Protein AF-A0A6P0PCY9-F1 (afdb_monomer)

Radiu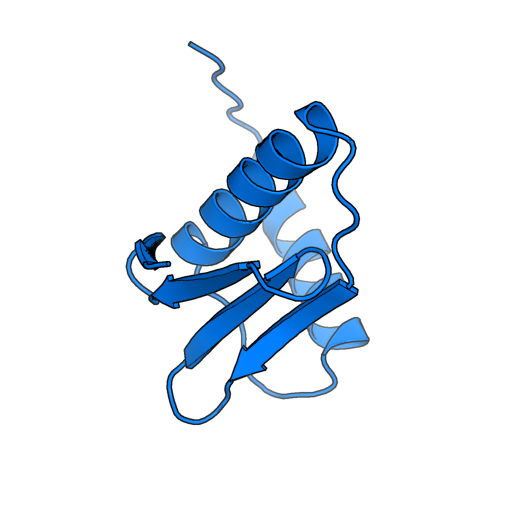s of gyration: 13.23 Å; Cα contacts (8 Å, |Δi|>4): 100; chains: 1; bounding box: 37×30×30 Å

Sequence (82 aa):
MFATRCGDHFLCLITNVICLVFGGKIIPTQAQLLQCYILSCWVTKFYLPINLIRLDEHSKNIFMLIEEDIEIQIQPNGEWSK

Mean pr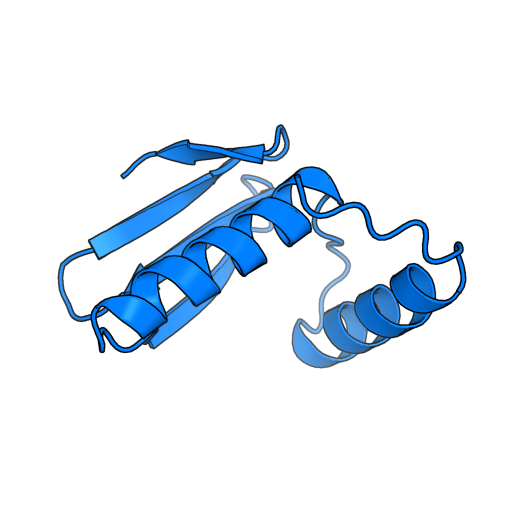edicted aligned error: 10.04 Å

Secondary structure (DSSP, 8-state):
-------THHHHHHHHHHHHHH-SS-PPPHHHHHHHHHHHHHHHHTT--EEEEEE-TTT-PEEEEETTTEEEEE-TTS-EE-

Solvent-accessible surface area (backbone atoms only — not comparable to full-atom values): 4954 Å² total; per-residue (Å²): 140,86,83,76,92,74,66,84,64,58,59,54,54,52,51,49,52,49,47,68,73,62,76,47,101,73,80,80,42,71,46,29,54,52,43,53,51,53,49,50,60,51,40,50,73,70,72,48,54,77,73,46,78,46,74,41,85,86,78,54,27,37,40,36,34,32,66,92,83,45,54,36,40,31,36,64,83,36,51,72,48,112

Foldseek 3Di:
DDDDPDDDPVVVVVQVVCCVVQVDPAGQAPLQVVLVVVVVVVCVVVVWDFDDWDQDPPQRWIWTDIHPPDIWIAHSNNDIDD

Nearest PDB structures (foldseek):
  4o5s-assembly1_A  TM=6.544E-01  e=7.664E-01  Loligo vulgaris
  4o5t-assembly2_B  TM=6.502E-01  e=8.168E-01  Loligo vulgaris
  3u0s-assembly2_B  TM=6.547E-01  e=8.705E-01  Loligo vulgaris
  3hli-assembly1_A  TM=6.569E-01  e=1.359E+00  Loligo vulgaris
  7zp5-assembly1_A  TM=6.530E-01  e=2.411E+00  synthetic construct

Structure (mmCIF, N/CA/C/O backbone):
data_AF-A0A6P0PCY9-F1
#
_entry.id   AF-A0A6P0PCY9-F1
#
loop_
_atom_site.group_PDB
_atom_site.id
_atom_site.type_symbol
_atom_site.label_atom_id
_atom_site.label_alt_id
_atom_site.label_comp_id
_atom_site.label_asym_id
_atom_site.label_entity_id
_atom_site.label_seq_id
_atom_site.pdbx_PDB_ins_code
_atom_site.Cartn_x
_atom_site.Cartn_y
_atom_site.Cartn_z
_atom_site.occupancy
_atom_site.B_iso_or_equiv
_atom_site.auth_seq_id
_atom_site.auth_comp_id
_atom_site.auth_asym_id
_atom_site.auth_atom_id
_atom_site.pdbx_PDB_model_num
ATOM 1 N N . MET A 1 1 ? 13.434 15.948 6.943 1.00 32.47 1 MET A N 1
ATOM 2 C CA . MET A 1 1 ? 14.606 15.462 6.189 1.00 32.47 1 MET A CA 1
ATOM 3 C C . MET A 1 1 ? 14.952 14.084 6.744 1.00 32.47 1 MET A C 1
ATOM 5 O O . MET A 1 1 ? 15.621 14.009 7.760 1.00 32.47 1 MET A O 1
ATOM 9 N N . PHE A 1 2 ? 14.405 13.008 6.170 1.00 28.75 2 PHE A N 1
ATOM 10 C CA . PHE A 1 2 ? 14.790 11.640 6.534 1.00 28.75 2 PHE A CA 1
ATOM 11 C C . PHE A 1 2 ? 15.447 11.009 5.318 1.00 28.75 2 PHE A C 1
ATOM 13 O O . PHE A 1 2 ? 14.789 10.590 4.372 1.00 28.75 2 PHE A O 1
ATOM 20 N N . ALA A 1 3 ? 16.773 11.056 5.338 1.00 38.03 3 ALA A N 1
ATOM 21 C CA . ALA A 1 3 ? 17.623 10.316 4.436 1.00 38.03 3 ALA A CA 1
ATOM 22 C C . ALA A 1 3 ? 17.734 8.880 4.953 1.00 38.03 3 ALA A C 1
ATOM 24 O O . ALA A 1 3 ? 18.149 8.667 6.090 1.00 38.03 3 ALA A O 1
ATOM 25 N N . THR A 1 4 ? 17.452 7.900 4.103 1.00 39.16 4 THR A N 1
ATOM 26 C CA . THR A 1 4 ? 18.017 6.557 4.243 1.00 39.16 4 THR A CA 1
ATOM 27 C C . THR A 1 4 ? 18.682 6.197 2.925 1.00 39.16 4 THR A C 1
ATOM 29 O O . THR A 1 4 ? 18.061 5.660 2.014 1.00 39.16 4 THR A O 1
ATOM 32 N N . ARG A 1 5 ? 19.981 6.513 2.837 1.00 45.59 5 ARG A N 1
ATOM 33 C CA . ARG A 1 5 ? 20.925 5.702 2.064 1.00 45.59 5 ARG A CA 1
ATOM 34 C C . ARG A 1 5 ? 20.873 4.299 2.669 1.00 45.59 5 ARG A C 1
ATOM 36 O O . ARG A 1 5 ? 21.360 4.112 3.780 1.00 45.59 5 ARG A O 1
ATOM 43 N N . CYS A 1 6 ? 20.278 3.332 1.985 1.00 35.62 6 CYS A N 1
ATOM 44 C CA . CYS A 1 6 ? 20.450 1.928 2.334 1.00 35.62 6 CYS A CA 1
ATOM 45 C C . CYS A 1 6 ? 20.466 1.113 1.043 1.00 35.62 6 CYS A C 1
ATOM 47 O O . CYS A 1 6 ? 19.553 1.221 0.230 1.00 35.62 6 CYS A O 1
ATOM 49 N N . GLY A 1 7 ? 21.586 0.422 0.843 1.00 38.56 7 GLY A N 1
ATOM 50 C CA . GLY A 1 7 ? 22.046 -0.113 -0.427 1.00 38.56 7 GLY A CA 1
ATOM 51 C C . GLY A 1 7 ? 21.171 -1.199 -1.037 1.00 38.56 7 GLY A C 1
ATOM 52 O O . GLY A 1 7 ? 20.292 -1.792 -0.407 1.00 38.56 7 GLY A O 1
ATOM 53 N N . ASP A 1 8 ? 21.503 -1.467 -2.289 1.00 46.81 8 ASP A N 1
ATOM 54 C CA . ASP A 1 8 ? 20.783 -2.196 -3.335 1.00 46.81 8 ASP A CA 1
ATOM 55 C C . ASP A 1 8 ? 20.381 -3.654 -3.004 1.00 46.81 8 ASP A C 1
ATOM 57 O O . ASP A 1 8 ? 19.758 -4.336 -3.811 1.00 46.81 8 ASP A O 1
ATOM 61 N N . HIS A 1 9 ? 20.664 -4.137 -1.791 1.00 44.69 9 HIS A N 1
ATOM 62 C CA . HIS A 1 9 ? 20.287 -5.466 -1.307 1.00 44.69 9 HIS A CA 1
ATOM 63 C C . HIS A 1 9 ? 18.873 -5.511 -0.690 1.00 44.69 9 HIS A C 1
ATOM 65 O O . HIS A 1 9 ? 18.191 -6.534 -0.771 1.00 44.69 9 HIS A O 1
ATOM 71 N N . PHE A 1 10 ? 18.389 -4.404 -0.109 1.00 45.75 10 PHE A N 1
ATOM 72 C CA . PHE A 1 10 ? 17.056 -4.352 0.519 1.00 45.75 10 PHE A CA 1
ATOM 73 C C . PHE A 1 10 ? 15.930 -4.360 -0.530 1.00 45.75 10 PHE A C 1
ATOM 75 O O . PHE A 1 10 ? 14.913 -5.029 -0.357 1.00 45.75 10 PHE A O 1
ATOM 82 N N . LEU A 1 11 ? 16.157 -3.708 -1.676 1.00 46.28 11 LEU A N 1
ATOM 83 C CA . LEU A 1 11 ? 15.251 -3.734 -2.830 1.00 46.28 11 LEU A CA 1
ATOM 84 C C . LEU A 1 11 ? 15.061 -5.147 -3.396 1.00 46.28 11 LEU A C 1
ATOM 86 O O . LEU A 1 11 ? 13.940 -5.495 -3.755 1.00 46.28 11 LEU A O 1
ATOM 90 N N . CYS A 1 12 ? 16.098 -5.992 -3.408 1.00 39.72 12 CYS A N 1
ATOM 91 C CA . CYS A 1 12 ? 15.985 -7.388 -3.854 1.00 39.72 12 CYS A CA 1
ATOM 92 C C . CYS A 1 12 ? 15.117 -8.248 -2.922 1.00 39.72 12 CYS A C 1
ATOM 94 O O . CYS A 1 12 ? 14.375 -9.107 -3.402 1.00 39.72 12 CYS A O 1
ATOM 96 N N . LEU A 1 13 ? 15.176 -8.014 -1.606 1.00 42.78 13 LEU A N 1
ATOM 97 C CA . LEU A 1 13 ? 14.338 -8.719 -0.628 1.00 42.78 13 LEU A CA 1
ATOM 98 C C . LEU A 1 13 ? 12.871 -8.293 -0.730 1.00 42.78 13 LEU A C 1
ATOM 100 O O . LEU A 1 13 ? 11.992 -9.152 -0.762 1.00 42.78 13 LEU A O 1
ATOM 104 N N . ILE A 1 14 ? 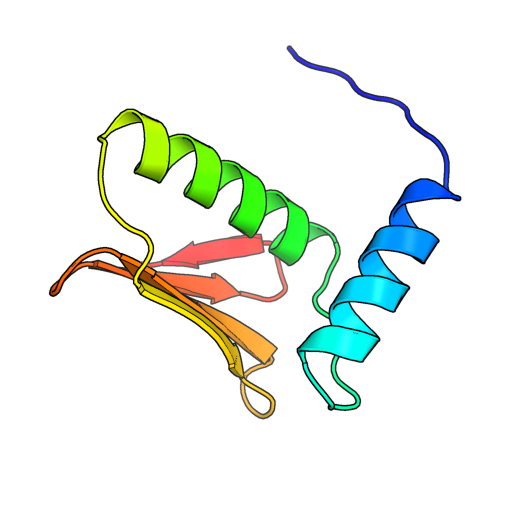12.604 -6.989 -0.866 1.00 53.34 14 ILE A N 1
ATOM 105 C CA . ILE A 1 14 ? 11.239 -6.487 -1.071 1.00 53.34 14 ILE A CA 1
ATOM 106 C C . ILE A 1 14 ? 10.685 -6.988 -2.414 1.00 53.34 14 ILE A C 1
ATOM 108 O O . ILE A 1 14 ? 9.559 -7.473 -2.463 1.00 53.34 14 ILE A O 1
ATOM 112 N N . THR A 1 15 ? 11.481 -6.962 -3.488 1.00 51.41 15 THR A N 1
ATOM 113 C CA . THR A 1 15 ? 11.058 -7.471 -4.805 1.00 51.41 15 THR A CA 1
ATOM 114 C C . THR A 1 15 ? 10.732 -8.969 -4.761 1.00 51.41 15 THR A C 1
ATOM 116 O O . THR A 1 15 ? 9.750 -9.387 -5.366 1.00 51.41 15 THR A O 1
ATOM 119 N N . ASN A 1 16 ? 11.482 -9.780 -4.002 1.00 44.62 16 ASN A N 1
ATOM 120 C CA . ASN A 1 16 ? 11.183 -11.209 -3.831 1.00 44.62 16 ASN A CA 1
ATOM 121 C C . ASN A 1 16 ? 9.901 -11.459 -3.027 1.00 44.62 16 ASN A C 1
ATOM 123 O O . ASN A 1 16 ? 9.103 -12.303 -3.423 1.00 44.62 16 ASN A O 1
ATOM 127 N N . VAL A 1 17 ? 9.669 -10.717 -1.939 1.00 52.38 17 VAL A N 1
ATOM 128 C CA . VAL A 1 17 ? 8.421 -10.827 -1.161 1.00 52.38 17 VAL A CA 1
ATOM 129 C C . VAL A 1 17 ? 7.217 -10.398 -2.002 1.00 52.38 17 VAL A C 1
ATOM 131 O O . VAL A 1 17 ? 6.201 -11.085 -1.998 1.00 52.38 17 VAL A O 1
ATOM 134 N N . ILE A 1 18 ? 7.339 -9.322 -2.784 1.00 54.94 18 ILE A N 1
ATOM 135 C CA . ILE A 1 18 ? 6.281 -8.871 -3.699 1.00 54.94 18 ILE A CA 1
ATOM 136 C C . ILE A 1 18 ? 5.996 -9.939 -4.764 1.00 54.94 18 ILE A C 1
ATOM 138 O O . ILE A 1 18 ? 4.839 -10.275 -4.990 1.00 54.94 18 ILE A O 1
ATOM 142 N N . CYS A 1 19 ? 7.025 -10.540 -5.365 1.00 41.50 19 CYS A N 1
ATOM 143 C CA . CYS A 1 19 ? 6.847 -11.612 -6.350 1.00 41.50 19 CYS A CA 1
ATOM 144 C C . CYS A 1 19 ? 6.150 -12.853 -5.750 1.00 41.50 19 CYS A C 1
ATOM 146 O O . CYS A 1 19 ? 5.356 -13.510 -6.421 1.00 41.50 19 CYS A O 1
ATOM 148 N N . LEU A 1 20 ? 6.416 -13.152 -4.472 1.00 45.03 20 LEU A N 1
ATOM 149 C CA . LEU A 1 20 ? 5.867 -14.310 -3.757 1.00 45.03 20 LEU A CA 1
ATOM 150 C C . LEU A 1 20 ? 4.424 -14.078 -3.270 1.00 45.03 20 LEU A C 1
ATOM 152 O O . LEU A 1 20 ? 3.633 -15.016 -3.257 1.00 45.03 20 LEU A O 1
ATOM 156 N N . VAL A 1 21 ? 4.059 -12.838 -2.923 1.00 53.81 21 VAL A N 1
ATOM 157 C CA . VAL A 1 21 ? 2.699 -12.470 -2.481 1.00 53.81 21 VAL A CA 1
ATOM 158 C C . VAL A 1 21 ? 1.751 -12.218 -3.659 1.00 53.81 21 VAL A C 1
ATOM 160 O O . VAL A 1 21 ? 0.583 -12.589 -3.582 1.00 53.81 21 VAL A O 1
ATOM 163 N N . PHE A 1 22 ? 2.226 -11.614 -4.754 1.00 53.22 22 PHE A N 1
ATOM 164 C CA . PHE A 1 22 ? 1.362 -11.195 -5.867 1.00 53.22 22 PHE A CA 1
ATOM 165 C C . PHE A 1 22 ? 1.228 -12.222 -7.001 1.00 53.22 22 PHE A C 1
ATOM 167 O O . PHE A 1 22 ? 0.466 -11.978 -7.931 1.00 53.22 22 PHE A O 1
ATOM 174 N N . GLY A 1 23 ? 1.915 -13.371 -6.935 1.00 49.41 23 GLY A N 1
ATOM 175 C CA . GLY A 1 23 ? 1.661 -14.534 -7.805 1.00 49.41 23 GLY A CA 1
ATOM 176 C C . GLY A 1 23 ? 1.723 -14.276 -9.319 1.00 49.41 23 GLY A C 1
ATOM 177 O O . GLY A 1 23 ? 1.224 -15.086 -10.097 1.00 49.41 23 GLY A O 1
ATOM 178 N N . GLY A 1 24 ? 2.321 -13.165 -9.753 1.00 53.53 24 GLY A N 1
ATOM 179 C CA . GLY A 1 24 ? 2.189 -12.655 -11.112 1.00 53.53 24 GLY A CA 1
ATOM 180 C C . GLY A 1 24 ? 3.385 -11.809 -11.525 1.00 53.53 24 GLY A C 1
ATOM 181 O O . GLY A 1 24 ? 4.028 -11.148 -10.717 1.00 53.53 24 GLY A O 1
ATOM 182 N N . LYS A 1 25 ? 3.685 -11.851 -12.823 1.00 58.38 25 LYS A N 1
ATOM 183 C CA . LYS A 1 25 ? 4.868 -11.335 -13.542 1.00 58.38 25 LYS A CA 1
ATOM 184 C C . LYS A 1 25 ? 4.998 -9.795 -13.560 1.00 58.38 25 LYS A C 1
ATOM 186 O O . LYS A 1 25 ? 5.592 -9.234 -14.480 1.00 58.38 25 LYS A O 1
ATOM 191 N N . ILE A 1 26 ? 4.415 -9.104 -12.588 1.00 67.94 26 ILE A N 1
ATOM 192 C CA . ILE A 1 26 ? 4.256 -7.649 -12.534 1.00 67.94 26 ILE A CA 1
ATOM 193 C C . ILE A 1 26 ? 4.962 -7.090 -11.303 1.00 67.94 26 ILE A C 1
ATOM 195 O O . ILE A 1 26 ? 4.572 -7.332 -10.166 1.00 67.94 26 ILE A O 1
ATOM 199 N N . ILE A 1 27 ? 6.022 -6.326 -11.562 1.00 77.69 27 ILE A N 1
ATOM 200 C CA . ILE A 1 27 ? 6.846 -5.674 -10.545 1.00 77.69 27 ILE A CA 1
ATOM 201 C C . ILE A 1 27 ? 6.429 -4.195 -10.490 1.00 77.69 27 ILE A C 1
ATOM 203 O O . ILE A 1 27 ? 6.489 -3.528 -11.529 1.00 77.69 27 ILE A O 1
ATOM 207 N N . PRO A 1 28 ? 6.003 -3.667 -9.326 1.00 77.44 28 PRO A N 1
ATOM 208 C CA . PRO A 1 28 ? 5.695 -2.248 -9.176 1.00 77.44 28 PRO A CA 1
ATOM 209 C C . PRO A 1 28 ? 6.965 -1.404 -9.322 1.00 77.44 28 PRO A C 1
ATOM 211 O O . PRO A 1 28 ? 8.068 -1.846 -8.984 1.00 77.44 28 PRO A O 1
ATOM 214 N N . THR A 1 29 ? 6.829 -0.169 -9.806 1.00 84.94 29 THR A N 1
ATOM 215 C CA . THR A 1 29 ? 7.986 0.731 -9.898 1.00 84.94 29 THR A CA 1
ATOM 216 C C . THR A 1 29 ? 8.455 1.147 -8.503 1.00 84.94 29 THR A C 1
ATOM 218 O O . THR A 1 29 ? 7.686 1.178 -7.540 1.00 84.94 29 THR A O 1
ATOM 221 N N . GLN A 1 30 ? 9.730 1.514 -8.373 1.00 84.44 30 GLN A N 1
ATOM 222 C CA . GLN A 1 30 ? 10.264 1.977 -7.089 1.00 84.44 30 GLN A CA 1
ATOM 223 C C . GLN A 1 30 ? 9.526 3.222 -6.569 1.00 84.44 30 GLN A C 1
ATOM 225 O O . GLN A 1 30 ? 9.277 3.331 -5.369 1.00 84.44 30 GLN A O 1
ATOM 230 N N . ALA A 1 31 ? 9.138 4.130 -7.472 1.00 86.00 31 ALA A N 1
ATOM 231 C CA . ALA A 1 31 ? 8.360 5.320 -7.141 1.00 86.00 31 ALA A CA 1
ATOM 232 C C . ALA A 1 31 ? 6.977 4.954 -6.578 1.00 86.00 31 ALA A C 1
ATOM 234 O O . ALA A 1 31 ? 6.585 5.465 -5.530 1.00 86.00 31 ALA A O 1
ATOM 235 N N . GLN A 1 32 ? 6.280 4.008 -7.216 1.00 85.25 32 GLN A N 1
ATOM 2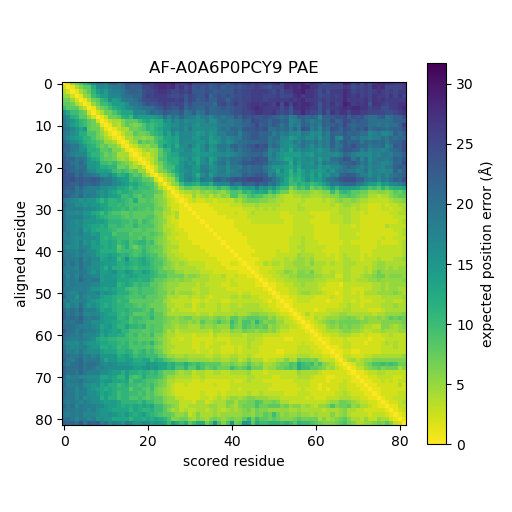36 C CA . GLN A 1 32 ? 4.999 3.494 -6.729 1.00 85.25 32 GLN A CA 1
ATOM 237 C C . GLN A 1 32 ? 5.109 2.854 -5.349 1.00 85.25 32 GLN A C 1
ATOM 239 O O . GLN A 1 32 ? 4.276 3.099 -4.482 1.00 85.25 32 GLN A O 1
ATOM 244 N N . LEU A 1 33 ? 6.145 2.043 -5.139 1.00 85.75 33 LEU A N 1
ATOM 245 C CA . LEU A 1 33 ? 6.357 1.316 -3.891 1.00 85.75 33 LEU A CA 1
ATOM 246 C C . LEU A 1 33 ? 6.626 2.283 -2.730 1.00 85.75 33 LEU A C 1
ATOM 248 O O . LEU A 1 33 ? 6.028 2.155 -1.660 1.00 85.75 33 LEU A O 1
ATOM 252 N N . LEU A 1 34 ? 7.463 3.298 -2.966 1.00 87.19 34 LEU A N 1
ATOM 253 C CA . LEU A 1 34 ? 7.724 4.355 -1.993 1.00 87.19 34 LEU A CA 1
ATOM 254 C C . LEU A 1 34 ? 6.442 5.127 -1.657 1.00 87.19 34 LEU A C 1
ATOM 256 O O . LEU A 1 34 ? 6.139 5.325 -0.479 1.00 87.19 34 LEU A O 1
ATOM 260 N N . GLN A 1 35 ? 5.672 5.521 -2.673 1.00 88.19 35 GLN A N 1
ATOM 261 C CA . GLN A 1 35 ? 4.439 6.274 -2.470 1.00 88.19 35 GLN A CA 1
ATOM 262 C C . GLN A 1 35 ? 3.388 5.451 -1.716 1.00 88.19 35 GLN A C 1
ATOM 264 O O . GLN A 1 35 ? 2.776 5.950 -0.774 1.00 88.19 35 GLN A O 1
ATOM 269 N N . CYS A 1 36 ? 3.238 4.172 -2.064 1.00 87.31 36 CYS A N 1
ATOM 270 C CA . CYS A 1 36 ? 2.350 3.238 -1.378 1.00 87.31 36 CYS A CA 1
ATOM 271 C C . CYS A 1 36 ? 2.705 3.112 0.111 1.00 87.31 36 CYS A C 1
ATOM 273 O O . CYS A 1 36 ? 1.817 3.130 0.965 1.00 87.31 36 CYS A O 1
ATOM 275 N N . TYR A 1 37 ? 3.997 3.038 0.445 1.00 86.31 37 TYR A N 1
ATOM 276 C CA . TYR A 1 37 ? 4.451 2.996 1.836 1.00 86.31 37 TYR A CA 1
ATOM 277 C C . TYR A 1 37 ? 4.158 4.306 2.582 1.00 86.31 37 TYR A C 1
ATOM 279 O O . TYR A 1 37 ? 3.613 4.278 3.686 1.00 86.31 37 TYR A O 1
ATOM 287 N N . ILE A 1 38 ? 4.456 5.457 1.969 1.00 88.69 38 ILE A N 1
ATOM 288 C CA . ILE A 1 38 ? 4.189 6.777 2.563 1.00 88.69 38 ILE A CA 1
ATOM 289 C C . ILE A 1 38 ? 2.694 6.954 2.846 1.00 88.69 38 ILE A C 1
ATOM 291 O O . ILE A 1 38 ? 2.331 7.373 3.948 1.00 88.69 38 ILE A O 1
ATOM 295 N N . LEU A 1 39 ? 1.834 6.604 1.886 1.00 88.25 39 LEU A N 1
ATOM 296 C CA . LEU A 1 39 ? 0.382 6.669 2.045 1.00 88.25 39 LEU A CA 1
ATOM 297 C C . LEU A 1 39 ? -0.097 5.721 3.143 1.00 88.25 39 LEU A C 1
ATOM 299 O O . LEU A 1 39 ? -0.854 6.145 4.008 1.00 88.25 39 LEU A O 1
ATOM 303 N N . SER A 1 40 ? 0.424 4.495 3.202 1.00 86.06 40 SER A N 1
ATOM 304 C CA . SER A 1 40 ? 0.083 3.544 4.270 1.00 86.06 40 SER A CA 1
ATOM 305 C C . SER A 1 40 ? 0.434 4.089 5.661 1.00 86.06 40 SER A C 1
ATOM 307 O O . SER A 1 40 ? -0.372 4.020 6.592 1.00 86.06 40 SER A O 1
ATOM 309 N N . CYS A 1 41 ? 1.615 4.698 5.815 1.00 87.38 41 CYS A N 1
ATOM 310 C CA . CYS A 1 41 ? 2.015 5.368 7.055 1.00 87.38 41 CYS A CA 1
ATOM 311 C C . CYS A 1 41 ? 1.154 6.597 7.379 1.00 87.38 41 CYS A C 1
ATOM 313 O O . CYS A 1 41 ? 1.000 6.950 8.546 1.00 87.38 41 CYS A O 1
ATOM 315 N N .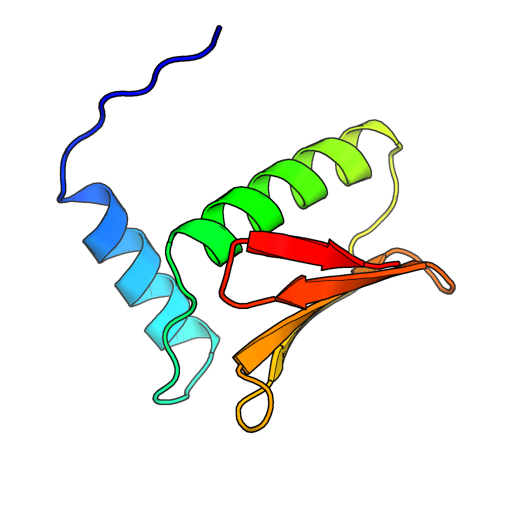 TRP A 1 42 ? 0.637 7.294 6.370 1.00 88.94 42 TRP A N 1
ATOM 316 C CA . TRP A 1 42 ? -0.238 8.445 6.572 1.00 88.94 42 TRP A CA 1
ATOM 317 C C . TRP A 1 42 ? -1.622 7.991 7.035 1.00 88.94 42 TRP A C 1
ATOM 319 O O . TRP A 1 42 ? -2.085 8.442 8.075 1.00 88.94 42 TRP A O 1
ATOM 329 N N . VAL A 1 43 ? -2.214 7.020 6.346 1.00 87.62 43 VAL A N 1
ATOM 330 C CA . VAL A 1 43 ? -3.513 6.408 6.662 1.00 87.62 43 VAL A CA 1
ATOM 331 C C . VAL A 1 43 ? -3.534 5.826 8.077 1.00 87.62 43 VAL A C 1
ATOM 333 O O . VAL A 1 43 ? -4.438 6.116 8.859 1.00 87.62 43 VAL A O 1
ATOM 336 N N . THR A 1 44 ? -2.488 5.092 8.458 1.00 81.25 44 THR A N 1
ATOM 337 C CA . THR A 1 44 ? -2.372 4.523 9.812 1.00 81.25 44 THR A CA 1
ATOM 338 C C . THR A 1 44 ? -2.260 5.585 10.909 1.00 81.25 44 THR A C 1
ATOM 340 O O . THR A 1 44 ? -2.713 5.338 12.025 1.00 81.25 44 THR A O 1
ATOM 343 N N . LYS A 1 45 ? -1.753 6.795 10.621 1.00 88.12 45 LYS A N 1
ATOM 344 C CA . LYS A 1 45 ? -1.796 7.917 11.585 1.00 88.12 45 LYS A CA 1
ATOM 345 C C . LYS A 1 45 ? -3.212 8.425 11.846 1.00 88.12 45 LYS A C 1
ATOM 347 O O . LYS A 1 45 ? -3.453 8.973 12.917 1.00 88.12 45 LYS A O 1
ATOM 352 N N . PHE A 1 46 ? -4.126 8.242 10.897 1.00 86.44 46 PHE A N 1
ATOM 353 C CA . PHE A 1 46 ? -5.547 8.549 11.071 1.00 86.44 46 PHE A CA 1
ATOM 354 C C . PHE A 1 46 ? -6.336 7.381 11.667 1.00 86.44 46 PHE A C 1
ATOM 356 O O . PHE A 1 46 ? -7.550 7.491 11.789 1.00 86.44 46 PHE A O 1
ATOM 363 N N . TYR A 1 47 ? -5.670 6.284 12.053 1.00 85.94 47 TYR A N 1
ATOM 364 C CA . TYR A 1 47 ? -6.315 5.055 12.529 1.00 85.94 47 TYR A CA 1
ATOM 365 C C . TYR A 1 47 ? -7.309 4.455 11.525 1.00 85.94 47 TYR A C 1
ATOM 367 O O . TYR A 1 47 ? -8.206 3.707 11.905 1.00 85.94 47 TYR A O 1
ATOM 375 N N . LEU A 1 48 ? -7.130 4.756 10.238 1.00 86.44 48 LEU A N 1
ATOM 376 C CA . LEU A 1 48 ? -7.958 4.211 9.174 1.00 86.44 48 LEU A CA 1
ATOM 377 C C . LEU A 1 48 ? -7.416 2.835 8.748 1.00 86.44 48 LEU A C 1
ATOM 379 O O . LEU A 1 48 ? -6.203 2.692 8.550 1.00 86.44 48 LEU A O 1
ATOM 383 N N . PRO A 1 49 ? -8.274 1.811 8.611 1.00 85.31 49 PRO A N 1
ATOM 384 C CA . PRO A 1 49 ? -7.853 0.498 8.146 1.00 85.31 49 PRO A CA 1
ATOM 385 C C . PRO A 1 49 ? -7.613 0.507 6.633 1.00 85.31 49 PRO A C 1
ATOM 387 O O . PRO A 1 49 ? -8.386 1.073 5.860 1.00 85.31 49 PRO A O 1
ATOM 390 N N . ILE A 1 50 ? -6.545 -0.165 6.204 1.00 86.88 50 ILE A N 1
ATOM 391 C CA . ILE A 1 50 ? -6.290 -0.436 4.788 1.00 86.88 50 ILE A CA 1
ATOM 392 C C . ILE A 1 50 ? -6.911 -1.794 4.469 1.00 86.88 50 ILE A C 1
ATOM 394 O O . ILE A 1 50 ? -6.446 -2.818 4.971 1.00 86.88 50 ILE A O 1
ATOM 398 N N . ASN A 1 51 ? -7.957 -1.794 3.647 1.00 86.62 51 ASN A N 1
ATOM 399 C CA . ASN A 1 51 ? -8.761 -2.979 3.359 1.00 86.62 51 ASN A CA 1
ATOM 400 C C . ASN A 1 51 ? -8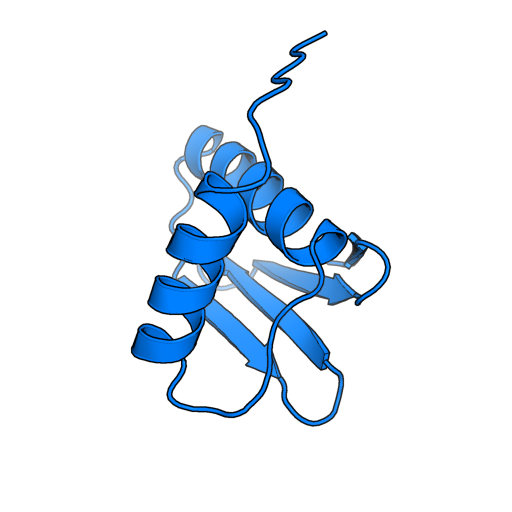.183 -3.805 2.206 1.00 86.62 51 ASN A C 1
ATOM 402 O O . ASN A 1 51 ? -8.188 -5.035 2.259 1.00 86.62 51 ASN A O 1
ATOM 406 N N . LEU A 1 52 ? -7.668 -3.143 1.167 1.00 84.38 52 LEU A N 1
ATOM 407 C CA . LEU A 1 52 ? -7.127 -3.815 -0.012 1.00 84.38 52 LEU A CA 1
ATOM 408 C C . LEU A 1 52 ? -5.996 -2.996 -0.632 1.00 84.38 52 LEU A C 1
ATOM 410 O O . LEU A 1 52 ? -6.127 -1.791 -0.815 1.00 84.38 52 LEU A O 1
ATOM 414 N N . ILE A 1 53 ? -4.909 -3.664 -1.014 1.00 86.12 53 ILE A N 1
ATOM 415 C CA . ILE A 1 53 ? -3.884 -3.104 -1.899 1.00 86.12 53 ILE A CA 1
ATOM 416 C C . ILE A 1 53 ? -3.703 -4.080 -3.057 1.00 86.12 53 ILE A C 1
ATOM 418 O O . ILE A 1 53 ? -3.377 -5.248 -2.838 1.00 86.12 53 ILE A O 1
ATOM 422 N N . ARG A 1 54 ? -3.901 -3.613 -4.290 1.00 85.19 54 ARG A N 1
ATOM 423 C CA . ARG A 1 54 ? -3.750 -4.428 -5.500 1.00 85.19 54 ARG A CA 1
ATOM 424 C C . ARG A 1 54 ? -2.988 -3.665 -6.572 1.00 85.19 54 ARG A C 1
ATOM 426 O O . ARG A 1 54 ? -3.260 -2.499 -6.815 1.00 85.19 54 ARG A O 1
ATOM 433 N N . LEU A 1 55 ? -2.084 -4.353 -7.262 1.00 85.31 55 LEU A N 1
ATOM 434 C CA . LEU A 1 55 ? -1.510 -3.882 -8.518 1.00 85.31 55 LEU A CA 1
ATOM 435 C C . LEU A 1 55 ? -2.353 -4.421 -9.682 1.00 85.31 55 LEU A C 1
ATOM 437 O O . LEU A 1 55 ? -2.570 -5.630 -9.776 1.00 85.31 55 LEU A O 1
ATOM 441 N N . ASP A 1 56 ? -2.847 -3.535 -10.542 1.00 83.25 56 ASP A N 1
ATOM 442 C CA . ASP A 1 56 ? -3.542 -3.933 -11.768 1.00 83.25 56 ASP A CA 1
ATOM 443 C C . ASP A 1 56 ? -2.545 -4.240 -12.895 1.00 83.25 56 ASP A C 1
ATOM 445 O O . ASP A 1 56 ? -1.629 -3.461 -13.161 1.00 83.25 56 ASP A O 1
ATOM 449 N N . GLU A 1 57 ? -2.737 -5.364 -13.585 1.00 78.62 57 GLU A N 1
ATOM 450 C CA . GLU A 1 57 ? -1.852 -5.830 -14.661 1.00 78.62 57 GLU A CA 1
ATOM 451 C C . GLU A 1 57 ? -1.987 -4.995 -15.936 1.00 78.62 57 GLU A C 1
ATOM 453 O O . GLU A 1 57 ? -0.997 -4.763 -16.636 1.00 78.62 57 GLU A O 1
ATOM 458 N N . HIS A 1 58 ? -3.201 -4.525 -16.231 1.00 79.81 58 HIS A N 1
ATOM 459 C CA . HIS A 1 58 ? -3.489 -3.788 -17.459 1.00 79.81 58 HIS A CA 1
ATOM 460 C C . HIS A 1 58 ? -3.003 -2.343 -17.368 1.00 79.81 58 HIS A C 1
ATOM 462 O O . HIS A 1 58 ? -2.278 -1.866 -18.243 1.00 79.81 58 HIS A O 1
ATOM 468 N N . SER A 1 59 ? -3.372 -1.661 -16.286 1.00 81.00 59 SER A N 1
ATOM 469 C CA . SER A 1 59 ? -3.088 -0.237 -16.096 1.00 81.00 59 SER A CA 1
ATOM 470 C C . SER A 1 59 ? -1.742 0.014 -15.418 1.00 81.00 59 SER A C 1
ATOM 472 O O . SER A 1 59 ? -1.244 1.137 -15.445 1.00 81.00 59 SER A O 1
ATOM 474 N N . LYS A 1 60 ? -1.150 -1.021 -14.799 1.00 84.56 60 LYS A N 1
ATOM 475 C CA . LYS A 1 60 ? 0.064 -0.940 -13.964 1.00 84.56 60 LYS A CA 1
ATOM 476 C C . LYS A 1 60 ? -0.069 0.039 -12.797 1.00 84.56 60 LYS A C 1
ATOM 478 O O . LYS A 1 60 ? 0.936 0.538 -12.299 1.00 84.56 60 LYS A O 1
ATOM 483 N N . ASN A 1 61 ? -1.297 0.311 -12.366 1.00 87.81 61 ASN A N 1
ATOM 484 C CA . ASN A 1 61 ? -1.597 1.205 -11.255 1.00 87.81 61 ASN A CA 1
ATOM 485 C C . ASN A 1 61 ? -1.784 0.396 -9.975 1.00 87.81 61 ASN A C 1
ATOM 487 O O . ASN A 1 61 ? -2.324 -0.713 -10.012 1.00 87.81 61 ASN A O 1
ATOM 491 N N . ILE A 1 62 ? -1.351 0.957 -8.848 1.00 87.56 62 ILE A N 1
ATOM 492 C CA . ILE A 1 62 ? -1.671 0.405 -7.531 1.00 87.56 62 ILE A CA 1
ATOM 493 C C . ILE A 1 62 ? -2.972 1.040 -7.066 1.00 87.56 62 ILE A C 1
ATOM 495 O O . ILE A 1 62 ? -3.070 2.261 -7.006 1.00 87.56 62 ILE A O 1
ATOM 499 N N . PHE A 1 63 ? -3.936 0.207 -6.713 1.00 88.56 63 PHE A N 1
ATOM 500 C CA . PHE A 1 63 ? -5.180 0.602 -6.079 1.00 88.56 63 PHE A CA 1
ATOM 501 C C . PHE A 1 63 ? -5.102 0.272 -4.597 1.00 88.56 63 PHE A C 1
ATOM 503 O O . PHE A 1 63 ? -4.766 -0.855 -4.218 1.00 88.56 63 PHE A O 1
ATOM 510 N N . MET A 1 64 ? -5.392 1.265 -3.770 1.00 88.62 64 MET A N 1
ATOM 511 C CA . MET A 1 64 ? -5.460 1.151 -2.324 1.00 88.62 64 MET A CA 1
ATOM 512 C C . MET A 1 64 ? -6.867 1.540 -1.881 1.00 88.62 64 MET A C 1
ATOM 514 O O . MET A 1 64 ? -7.273 2.684 -2.060 1.00 88.62 64 MET A O 1
ATOM 518 N N . LEU A 1 65 ? -7.590 0.584 -1.305 1.00 89.44 65 LEU A N 1
ATOM 519 C CA . LEU A 1 65 ? -8.890 0.809 -0.688 1.00 89.44 65 LEU A CA 1
ATOM 520 C C . LEU A 1 65 ? -8.695 0.957 0.818 1.00 89.44 65 LEU A C 1
ATOM 522 O O . LEU A 1 65 ? -8.186 0.049 1.487 1.00 89.44 65 LEU A O 1
ATOM 526 N N . ILE A 1 66 ? -9.087 2.110 1.334 1.00 89.38 66 ILE A N 1
ATOM 527 C CA . ILE A 1 66 ? -9.007 2.481 2.741 1.00 89.38 66 ILE A CA 1
ATOM 528 C C . ILE A 1 66 ? -10.435 2.669 3.227 1.00 89.38 66 ILE A C 1
ATOM 530 O O . ILE A 1 66 ? -11.201 3.413 2.615 1.00 89.38 66 ILE A O 1
ATOM 534 N N . GLU A 1 67 ? -10.771 2.013 4.336 1.00 86.88 67 GLU A N 1
ATOM 535 C CA . GLU A 1 67 ? -12.141 2.013 4.857 1.00 86.88 67 GLU A CA 1
ATOM 536 C C . GLU A 1 67 ? -13.152 1.612 3.752 1.00 86.88 67 GLU A C 1
ATOM 538 O O . GLU A 1 67 ? -12.880 0.689 2.978 1.00 86.88 67 GLU A O 1
ATOM 543 N N . GLU A 1 68 ? -14.318 2.252 3.676 1.00 82.00 68 GLU A N 1
ATOM 544 C CA . GLU A 1 68 ? -15.369 1.921 2.702 1.00 82.00 68 GLU A CA 1
ATOM 545 C C . GLU A 1 68 ? -15.372 2.851 1.475 1.00 82.00 68 GLU A C 1
ATOM 547 O O . GLU A 1 68 ? -15.708 2.401 0.384 1.00 82.00 68 GLU A O 1
ATOM 552 N N . ASP A 1 69 ? -14.915 4.102 1.622 1.00 83.19 69 ASP A N 1
ATOM 553 C CA . ASP A 1 69 ? -15.132 5.164 0.621 1.00 83.19 69 ASP A CA 1
ATOM 554 C C . ASP A 1 69 ? -13.849 5.791 0.048 1.00 83.19 69 ASP A C 1
ATOM 556 O O . ASP A 1 69 ? -13.913 6.654 -0.834 1.00 83.19 69 ASP A O 1
ATOM 560 N N . ILE A 1 70 ? -12.668 5.435 0.562 1.00 86.69 70 ILE A N 1
ATOM 561 C CA . ILE A 1 70 ? -11.415 6.068 0.140 1.00 86.69 70 ILE A CA 1
ATOM 562 C C . ILE A 1 70 ? -10.664 5.117 -0.785 1.00 86.69 70 ILE A C 1
ATOM 564 O O . ILE A 1 70 ? -9.971 4.200 -0.349 1.00 86.69 70 ILE A O 1
ATOM 568 N N . GLU A 1 71 ? -10.764 5.387 -2.080 1.00 90.12 71 GLU A N 1
ATOM 569 C CA . GLU A 1 71 ? -9.917 4.775 -3.094 1.00 90.12 71 GLU A CA 1
ATOM 570 C C . GLU A 1 71 ? -8.737 5.703 -3.394 1.00 90.12 71 GLU A C 1
ATOM 572 O O . GLU A 1 71 ? -8.8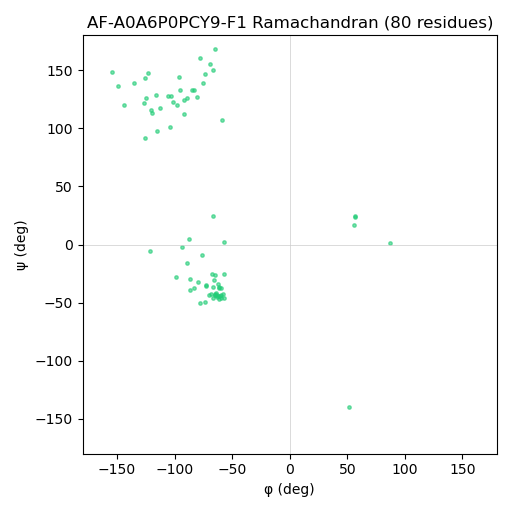90 6.914 -3.537 1.00 90.12 71 GLU A O 1
ATOM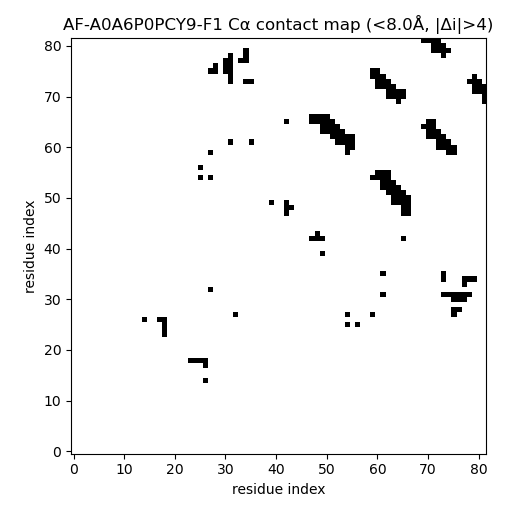 577 N N . ILE A 1 72 ? -7.530 5.145 -3.434 1.00 89.75 72 ILE A N 1
ATOM 578 C CA . ILE A 1 72 ? -6.340 5.857 -3.890 1.00 89.75 72 ILE A CA 1
ATOM 579 C C . ILE A 1 72 ? -5.706 5.054 -5.010 1.00 89.75 72 ILE A C 1
ATOM 581 O O . ILE A 1 72 ? -5.361 3.882 -4.846 1.00 89.75 72 ILE A O 1
ATOM 585 N N . GLN A 1 73 ? -5.494 5.721 -6.133 1.00 91.06 73 GLN A N 1
ATOM 586 C CA . GLN A 1 73 ? -4.813 5.170 -7.287 1.00 91.06 73 GLN A CA 1
ATOM 587 C C . GLN A 1 73 ? -3.410 5.765 -7.381 1.00 91.06 73 GLN A C 1
ATOM 589 O O . GLN A 1 73 ? -3.249 6.981 -7.389 1.00 91.06 73 GLN A O 1
ATOM 594 N N . ILE A 1 74 ? -2.390 4.915 -7.482 1.00 90.44 74 ILE A N 1
ATOM 595 C CA . ILE A 1 74 ? -0.988 5.316 -7.630 1.00 90.44 74 ILE A CA 1
ATOM 596 C C . ILE A 1 74 ? -0.493 4.904 -9.013 1.00 90.44 74 ILE A C 1
ATOM 598 O O . ILE A 1 74 ? -0.409 3.717 -9.352 1.00 90.44 74 ILE A O 1
ATOM 602 N N . GLN A 1 75 ? -0.120 5.902 -9.798 1.00 91.00 75 GLN A N 1
ATOM 603 C CA . GLN A 1 75 ? 0.389 5.751 -11.153 1.00 91.00 75 GLN A CA 1
ATOM 604 C C . GLN A 1 75 ? 1.866 5.312 -11.171 1.00 91.00 75 GLN A C 1
ATOM 606 O O . GLN A 1 75 ? 2.578 5.510 -10.184 1.00 91.00 75 GLN A O 1
ATOM 611 N N . PRO A 1 76 ? 2.385 4.743 -12.281 1.00 85.50 76 PRO A N 1
ATOM 612 C CA . PRO A 1 76 ? 3.773 4.272 -12.396 1.00 85.50 76 PRO A CA 1
ATOM 613 C C . PRO A 1 76 ? 4.840 5.331 -12.125 1.00 85.50 76 PRO A C 1
ATOM 615 O O . PRO A 1 76 ? 5.957 4.988 -11.729 1.00 85.50 76 PRO A O 1
ATOM 618 N N . ASN A 1 77 ? 4.494 6.603 -12.331 1.00 85.88 77 ASN A N 1
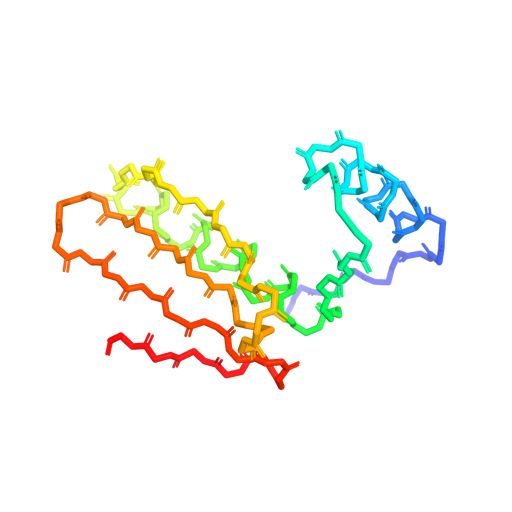ATOM 619 C CA . ASN A 1 77 ? 5.336 7.766 -12.055 1.00 85.88 77 ASN A CA 1
ATOM 620 C C . ASN A 1 77 ? 5.421 8.118 -10.553 1.00 85.88 77 ASN A C 1
ATOM 622 O O . ASN A 1 77 ? 6.254 8.939 -10.179 1.00 85.88 77 ASN A O 1
ATOM 626 N N . GLY A 1 78 ? 4.608 7.487 -9.697 1.00 79.81 78 GLY A N 1
ATOM 627 C CA . GLY A 1 78 ? 4.520 7.774 -8.264 1.00 79.81 78 GLY A CA 1
ATOM 628 C C . GLY A 1 78 ? 3.531 8.886 -7.902 1.00 79.81 78 GLY A C 1
ATOM 629 O O . GLY A 1 78 ? 3.391 9.204 -6.722 1.00 79.81 78 GLY A O 1
ATOM 630 N N . GLU A 1 79 ? 2.828 9.467 -8.875 1.00 87.75 79 GLU A N 1
ATOM 631 C CA . GLU A 1 79 ? 1.706 10.363 -8.601 1.00 87.75 79 GLU A CA 1
ATOM 632 C C . GLU A 1 79 ? 0.498 9.556 -8.129 1.00 87.75 79 GLU A C 1
ATOM 634 O O . GLU A 1 79 ? 0.281 8.421 -8.561 1.00 87.75 79 GLU A O 1
ATOM 639 N N . TRP A 1 80 ? -0.296 10.142 -7.238 1.00 85.81 80 TRP A N 1
ATOM 640 C CA . TRP A 1 80 ? -1.502 9.515 -6.719 1.00 85.81 80 TRP A CA 1
ATOM 641 C C . TRP A 1 80 ? -2.717 10.419 -6.919 1.00 85.81 80 TRP A C 1
ATOM 643 O O . TRP A 1 80 ? -2.615 11.641 -6.805 1.00 85.81 80 TRP A O 1
ATOM 653 N N . SER A 1 81 ? -3.857 9.802 -7.214 1.00 84.12 81 SER A N 1
ATOM 654 C CA . SER A 1 81 ? -5.172 10.438 -7.304 1.00 84.12 81 SER A CA 1
ATOM 655 C C . SER A 1 81 ? -6.147 9.750 -6.349 1.00 84.12 81 SER A C 1
ATOM 657 O O . SER A 1 81 ? -6.013 8.552 -6.094 1.00 84.12 81 SER A O 1
ATOM 659 N N . LYS A 1 82 ? -7.086 10.529 -5.802 1.00 76.00 82 LYS A N 1
ATOM 660 C CA . LYS A 1 82 ? -8.229 10.055 -5.013 1.00 76.00 82 LYS A CA 1
ATOM 661 C C . LYS A 1 82 ? -9.448 9.934 -5.920 1.00 76.00 82 LYS A C 1
ATOM 663 O O . LYS A 1 82 ? -9.584 10.830 -6.783 1.00 76.00 82 LYS A O 1
#

pLDDT: mean 73.22, std 19.15, range [28.75, 91.06]